Protein AF-A0A5J4PD49-F1 (afdb_monomer_lite)

Secondary structure (DSSP, 8-state):
------SHHHHHHTTPPPSSGGG-TTTTT-----HHHHHHHHHHHHHHHTT--

Foldseek 3Di:
DDDPLQDQVSCVVVVHDGCDDCVVPVCPPDDDDDPVVVVVVVVVVVVVVVVVD

Sequence (53 aa):
KVDKLEGMKENVICGHLIPAGTGQREFDKLVVGSKEEYERIVANKLTVVDYEA

Organism: NCBI:txid433724

Radius of gyration: 19.65 Å; chains: 1; bounding box: 36×15×56 Å

Structure (mmCIF, N/CA/C/O backbone):
data_AF-A0A5J4PD49-F1
#
_entry.id   AF-A0A5J4PD49-F1
#
loop_
_atom_site.group_PDB
_atom_site.id
_atom_site.type_symbol
_atom_site.label_atom_id
_atom_site.label_alt_id
_atom_site.label_comp_id
_atom_site.label_asym_id
_atom_site.label_entity_id
_atom_site.label_seq_id
_atom_site.pdbx_PDB_ins_code
_atom_site.Cartn_x
_atom_site.Cartn_y
_atom_site.Cartn_z
_atom_site.occupancy
_atom_site.B_iso_or_equiv
_atom_site.auth_seq_id
_atom_site.auth_comp_id
_atom_site.auth_asym_id
_atom_site.auth_atom_id
_atom_site.pdbx_PDB_model_num
ATOM 1 N N . LYS A 1 1 ? -24.197 1.552 14.546 1.00 62.12 1 LYS A N 1
ATOM 2 C CA . LYS A 1 1 ? -23.502 2.668 13.861 1.00 62.12 1 LYS A CA 1
ATOM 3 C C . LYS A 1 1 ? -22.172 2.090 13.399 1.00 62.12 1 LYS A C 1
ATOM 5 O O . LYS A 1 1 ? -21.528 1.467 14.226 1.00 62.12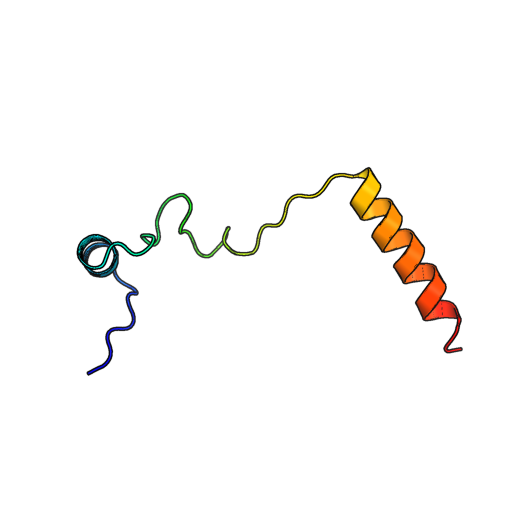 1 LYS A O 1
ATOM 10 N N . VAL A 1 2 ? -21.871 2.111 12.102 1.00 68.25 2 VAL A N 1
ATOM 11 C CA . VAL A 1 2 ? -20.652 1.486 11.559 1.00 68.25 2 VAL A CA 1
ATOM 12 C C . VAL A 1 2 ? -19.521 2.504 11.667 1.00 68.25 2 VAL A C 1
ATOM 14 O O . VAL A 1 2 ? -19.682 3.617 11.164 1.00 68.25 2 VAL A O 1
ATOM 17 N N . ASP A 1 3 ? -18.435 2.146 12.349 1.00 63.88 3 ASP A N 1
ATOM 18 C CA . ASP A 1 3 ? -17.235 2.979 12.423 1.00 63.88 3 ASP A CA 1
ATOM 19 C C . ASP A 1 3 ? -16.459 2.899 11.116 1.00 63.88 3 ASP A C 1
ATOM 21 O O . ASP A 1 3 ? -16.239 1.820 10.566 1.00 63.88 3 ASP A O 1
ATOM 25 N N . LYS A 1 4 ? -16.070 4.065 10.601 1.00 71.12 4 LYS A N 1
ATOM 26 C CA . LYS A 1 4 ? -15.354 4.174 9.326 1.00 71.12 4 LYS A CA 1
ATOM 27 C C . LYS A 1 4 ? -13.838 4.027 9.474 1.00 71.12 4 LYS A C 1
ATOM 29 O O . LYS A 1 4 ? -13.155 4.070 8.457 1.00 71.12 4 LYS A O 1
ATOM 34 N N . LEU A 1 5 ? -13.326 3.834 10.701 1.00 68.19 5 LEU A N 1
ATOM 35 C CA . LEU A 1 5 ? -11.900 3.599 10.979 1.00 68.19 5 LEU A CA 1
ATOM 36 C C . LEU A 1 5 ? -10.998 4.647 10.286 1.00 68.19 5 LEU A C 1
ATOM 38 O O . LEU A 1 5 ? -9.946 4.354 9.716 1.00 68.19 5 LEU A O 1
ATOM 42 N N . GLU A 1 6 ? -11.464 5.901 10.278 1.00 69.56 6 GLU A N 1
ATOM 43 C CA . GLU A 1 6 ? -10.771 7.037 9.655 1.00 69.56 6 GLU A CA 1
ATOM 44 C C . GLU A 1 6 ? -9.808 7.709 10.646 1.00 69.56 6 GLU A C 1
ATOM 46 O O . GLU A 1 6 ? -8.897 8.431 10.237 1.00 69.56 6 GLU A O 1
ATOM 51 N N . GLY A 1 7 ? -9.993 7.466 11.949 1.00 74.50 7 GLY A N 1
ATOM 52 C CA . GLY A 1 7 ? -9.190 8.041 13.015 1.00 74.50 7 GLY A CA 1
ATOM 53 C C . GLY A 1 7 ? -7.947 7.224 13.369 1.00 74.50 7 GLY A C 1
ATOM 54 O O . GLY A 1 7 ? -7.944 5.996 13.393 1.00 74.50 7 GLY A O 1
ATOM 55 N N . MET A 1 8 ? -6.886 7.931 13.764 1.00 76.25 8 MET A N 1
ATOM 56 C CA . MET A 1 8 ? -5.636 7.319 14.226 1.00 76.25 8 MET A CA 1
ATOM 57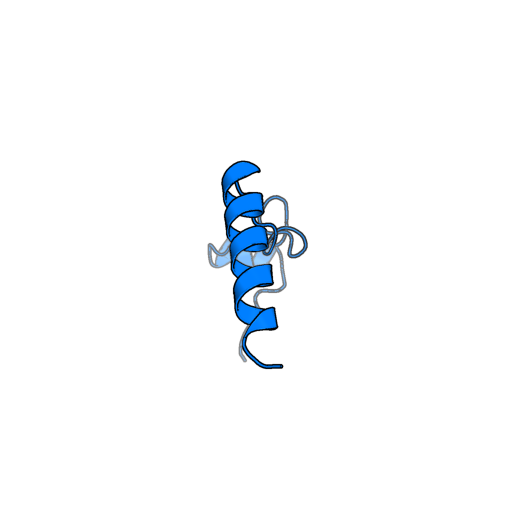 C C . MET A 1 8 ? -5.871 6.415 15.447 1.00 76.25 8 MET A 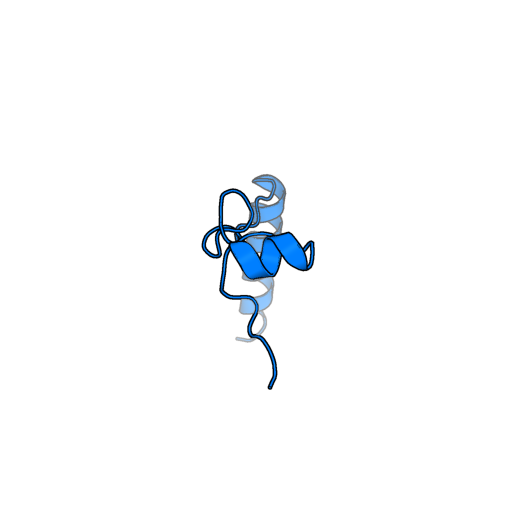C 1
ATOM 59 O O . MET A 1 8 ? -5.449 5.266 15.468 1.00 76.25 8 MET A O 1
ATOM 63 N N . LYS A 1 9 ? -6.600 6.918 16.450 1.00 77.94 9 LYS A N 1
ATOM 64 C CA . LYS A 1 9 ? -6.847 6.206 17.710 1.00 77.94 9 LYS A CA 1
ATOM 65 C C . LYS A 1 9 ? -7.747 4.979 17.533 1.00 77.94 9 LYS A C 1
ATOM 67 O O . LYS A 1 9 ? -7.514 3.966 18.180 1.00 77.94 9 LYS A O 1
ATOM 72 N N . GLU A 1 10 ? -8.749 5.065 16.662 1.00 79.75 10 GLU A N 1
ATOM 73 C CA . GLU A 1 10 ? -9.671 3.960 16.370 1.00 79.75 10 GLU A CA 1
ATOM 74 C C . GLU A 1 10 ? -8.917 2.795 15.715 1.00 79.75 10 GLU A C 1
ATOM 76 O O . GLU A 1 10 ? -9.030 1.655 16.166 1.00 79.75 10 GLU A O 1
ATOM 81 N N . ASN A 1 11 ? -8.037 3.093 14.753 1.00 80.50 11 ASN A N 1
ATOM 82 C CA . ASN A 1 11 ? -7.233 2.074 14.074 1.00 80.50 11 ASN A CA 1
ATOM 83 C C . ASN A 1 11 ? -6.200 1.433 15.004 1.00 80.50 11 ASN A C 1
ATOM 85 O O . ASN A 1 11 ? -6.005 0.221 14.934 1.00 80.50 11 ASN A O 1
ATOM 89 N N . VAL A 1 12 ? -5.613 2.208 15.931 1.00 80.44 12 VAL A N 1
ATOM 90 C CA . VAL A 1 12 ? -4.724 1.674 16.981 1.00 80.44 12 VAL A CA 1
ATOM 91 C C . VAL A 1 12 ? -5.460 0.676 17.878 1.00 80.44 12 VAL A C 1
ATOM 93 O O . VAL A 1 12 ? -4.919 -0.386 18.173 1.00 80.44 12 VAL A O 1
ATOM 96 N N . ILE A 1 13 ? -6.687 0.989 18.304 1.00 82.38 13 ILE A N 1
ATOM 97 C CA . ILE A 1 13 ? -7.463 0.116 19.201 1.00 82.38 13 ILE A CA 1
ATOM 98 C C . ILE A 1 13 ? -7.887 -1.172 18.483 1.00 82.38 13 ILE A C 1
ATOM 100 O O . ILE A 1 13 ? -7.867 -2.246 19.082 1.00 82.38 13 ILE A O 1
ATOM 104 N N . CYS A 1 14 ? -8.237 -1.083 17.199 1.00 79.81 14 CYS A N 1
ATOM 105 C CA . CYS A 1 14 ? -8.682 -2.224 16.398 1.00 79.81 14 CYS A CA 1
ATOM 106 C C . CYS A 1 14 ? -7.540 -3.015 15.733 1.00 79.81 14 CYS A C 1
ATOM 108 O O . CYS A 1 14 ? -7.826 -3.965 15.005 1.00 79.81 14 CYS A O 1
ATOM 110 N N . GLY A 1 15 ? -6.274 -2.625 15.918 1.00 78.75 15 GLY A N 1
ATOM 111 C CA . GLY A 1 15 ? -5.116 -3.284 15.297 1.00 78.75 15 GLY A CA 1
ATOM 112 C C . GLY A 1 15 ? -5.045 -3.146 13.769 1.00 78.75 15 GLY A C 1
ATOM 113 O O . GLY A 1 15 ? -4.373 -3.940 13.115 1.00 78.75 15 GLY A O 1
ATOM 114 N N . HIS A 1 16 ? -5.750 -2.167 13.196 1.00 81.50 16 HIS A N 1
ATOM 115 C CA . HIS A 1 16 ? -5.698 -1.854 11.768 1.00 81.50 16 HIS A CA 1
ATOM 116 C C . HIS A 1 16 ? -4.542 -0.894 11.475 1.00 81.50 16 HIS A C 1
ATOM 118 O O . HIS A 1 16 ? -4.081 -0.163 12.355 1.00 81.50 16 HIS A O 1
ATOM 124 N N . LEU A 1 17 ? -4.079 -0.874 10.221 1.00 80.44 17 LEU A N 1
ATOM 125 C CA . LEU A 1 17 ? -3.020 0.037 9.802 1.00 80.44 17 LEU A CA 1
ATOM 126 C C . LEU A 1 17 ? -3.455 1.488 10.067 1.00 80.44 17 LEU A C 1
ATOM 128 O O . LEU A 1 17 ? -4.516 1.942 9.631 1.00 80.44 17 LEU A O 1
ATOM 132 N N . ILE A 1 18 ? -2.649 2.208 10.842 1.00 84.06 18 ILE A N 1
ATOM 133 C CA . ILE A 1 18 ? -2.915 3.610 11.151 1.00 84.06 18 ILE A CA 1
ATOM 134 C C . ILE A 1 18 ? -2.660 4.470 9.910 1.00 84.06 18 ILE A C 1
ATOM 136 O O . ILE A 1 18 ? -1.761 4.149 9.137 1.00 84.06 18 ILE A O 1
ATOM 140 N N . PRO A 1 19 ? -3.378 5.591 9.729 1.00 80.31 19 PRO A N 1
ATOM 141 C CA . PRO A 1 19 ? -3.251 6.452 8.551 1.00 80.31 19 PRO A CA 1
ATOM 142 C C . PRO A 1 19 ? -1.953 7.293 8.525 1.00 80.31 19 PRO A C 1
ATOM 144 O O . PRO A 1 19 ? -1.944 8.427 8.053 1.00 80.31 19 PRO A O 1
ATOM 147 N N . ALA A 1 20 ? -0.851 6.771 9.067 1.00 79.81 20 ALA A N 1
ATOM 148 C CA . ALA A 1 20 ? 0.448 7.428 9.161 1.00 79.81 20 ALA A CA 1
ATOM 149 C C . ALA A 1 20 ? 1.575 6.477 8.727 1.00 79.81 20 ALA A C 1
ATOM 151 O O . ALA A 1 20 ? 1.460 5.258 8.852 1.00 79.81 20 ALA A O 1
ATOM 152 N N . GLY A 1 21 ? 2.681 7.031 8.221 1.00 83.31 21 GLY A N 1
ATOM 153 C CA . GLY A 1 21 ? 3.796 6.228 7.711 1.00 83.31 21 GLY A CA 1
ATOM 154 C C . GLY A 1 21 ? 3.380 5.405 6.492 1.00 83.31 21 GLY A C 1
ATOM 155 O O . GLY A 1 21 ? 2.971 5.984 5.488 1.00 83.31 21 GLY A O 1
ATOM 156 N N . THR A 1 22 ? 3.466 4.077 6.596 1.00 75.56 22 THR A N 1
ATOM 157 C CA . THR A 1 22 ? 3.089 3.121 5.538 1.00 75.56 22 THR A CA 1
ATOM 158 C C . THR A 1 22 ? 1.584 2.988 5.326 1.00 75.56 22 THR A C 1
ATOM 160 O O . THR A 1 22 ? 1.188 2.461 4.298 1.00 75.56 22 THR A O 1
ATOM 163 N N . GLY A 1 23 ? 0.750 3.461 6.260 1.00 77.94 23 GLY A N 1
ATOM 164 C CA . GLY A 1 23 ? -0.706 3.523 6.075 1.00 77.94 23 GLY A CA 1
ATOM 165 C C . GLY A 1 23 ? -1.213 4.852 5.530 1.00 77.94 23 GLY A C 1
ATOM 166 O O . GLY A 1 23 ? -2.404 5.148 5.608 1.00 77.94 23 GLY A O 1
ATOM 167 N N . GLN A 1 24 ? -0.318 5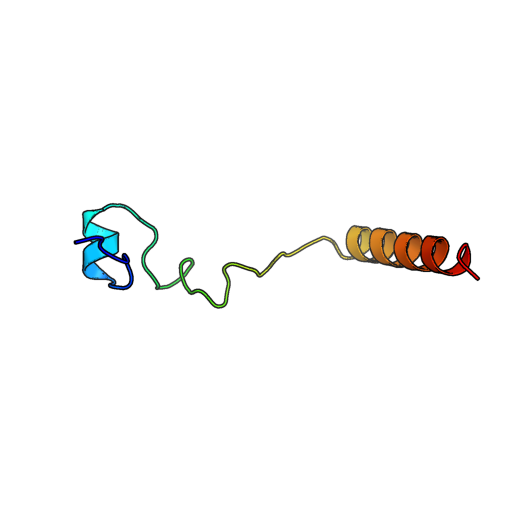.693 5.012 1.00 80.69 24 GLN A N 1
ATOM 168 C CA . GLN A 1 24 ? -0.726 6.868 4.256 1.00 80.69 24 GLN A CA 1
ATOM 169 C C . GLN A 1 24 ? -1.366 6.442 2.932 1.00 80.69 24 GLN A C 1
ATOM 171 O O . GLN A 1 24 ? -0.729 5.796 2.102 1.00 80.69 24 GLN A O 1
ATOM 176 N N . ARG A 1 25 ? -2.595 6.916 2.701 1.00 80.25 25 ARG A N 1
ATOM 177 C CA . ARG A 1 25 ? -3.407 6.601 1.510 1.00 80.25 25 ARG A CA 1
ATOM 178 C C . ARG A 1 25 ? -2.726 6.928 0.178 1.00 80.25 25 ARG A C 1
ATOM 180 O O . ARG A 1 25 ? -3.097 6.385 -0.857 1.00 80.25 25 ARG A O 1
ATOM 187 N N . GLU A 1 26 ? -1.749 7.830 0.200 1.00 78.19 26 GLU A N 1
ATOM 188 C CA . GLU A 1 26 ? -0.951 8.215 -0.966 1.00 78.19 26 GLU A CA 1
ATOM 189 C C . GLU A 1 26 ? -0.040 7.081 -1.455 1.00 78.19 26 GLU A C 1
ATOM 191 O O . GLU A 1 26 ? 0.183 6.951 -2.658 1.00 78.19 26 GLU A O 1
ATOM 196 N N . PHE A 1 27 ? 0.444 6.227 -0.549 1.00 78.56 27 PHE A N 1
ATOM 197 C CA . PHE A 1 27 ? 1.371 5.142 -0.876 1.00 78.56 27 PHE A CA 1
ATOM 198 C C . PHE A 1 27 ? 0.683 3.781 -1.052 1.00 78.56 27 PHE A C 1
ATOM 200 O O . PHE A 1 27 ? 1.306 2.868 -1.586 1.00 78.56 27 PHE A O 1
ATOM 207 N N . ASP A 1 28 ? -0.605 3.651 -0.711 1.00 79.69 28 ASP A N 1
ATOM 208 C CA . ASP A 1 28 ? -1.362 2.389 -0.810 1.00 79.69 28 ASP A CA 1
ATOM 209 C C . ASP A 1 28 ? -1.391 1.793 -2.229 1.00 79.69 28 ASP A C 1
ATOM 211 O O . ASP A 1 28 ? -1.525 0.583 -2.404 1.00 79.69 28 ASP A O 1
ATOM 215 N N . LYS A 1 29 ? -1.293 2.640 -3.262 1.00 78.69 29 LYS A N 1
ATOM 216 C CA . LYS A 1 29 ? -1.344 2.227 -4.677 1.00 78.69 29 LYS A CA 1
ATOM 217 C C . LYS A 1 29 ? 0.016 2.262 -5.370 1.00 78.69 29 LYS A C 1
ATOM 219 O O . LYS A 1 29 ? 0.083 2.041 -6.580 1.00 78.69 29 LYS A O 1
ATOM 224 N N . LEU A 1 30 ? 1.086 2.575 -4.643 1.00 81.44 30 LEU A N 1
ATOM 225 C CA . LEU A 1 30 ? 2.418 2.651 -5.221 1.00 81.44 30 LEU A CA 1
ATOM 226 C C . LEU A 1 30 ? 2.966 1.232 -5.416 1.00 81.44 30 LEU A C 1
ATOM 228 O O . LEU A 1 30 ? 3.342 0.560 -4.460 1.00 81.44 30 LEU A O 1
ATOM 232 N N . VAL A 1 31 ? 3.025 0.783 -6.668 1.00 77.56 31 VAL A N 1
ATOM 233 C CA . VAL A 1 31 ? 3.601 -0.516 -7.039 1.00 77.56 31 VAL A CA 1
ATOM 234 C C . VAL A 1 31 ? 4.962 -0.279 -7.686 1.00 77.56 31 VAL A C 1
ATOM 236 O O . VAL A 1 31 ? 5.056 0.421 -8.693 1.00 77.56 31 VAL A O 1
ATOM 239 N N . VAL A 1 32 ? 6.020 -0.857 -7.112 1.00 82.69 32 VAL A N 1
ATOM 240 C CA . VAL A 1 32 ? 7.384 -0.782 -7.656 1.00 82.69 32 VAL A CA 1
ATOM 241 C C . VAL A 1 32 ? 7.713 -2.109 -8.332 1.00 82.69 32 VAL A C 1
ATOM 243 O O . VAL A 1 32 ? 7.662 -3.158 -7.695 1.00 82.69 32 VAL A O 1
ATOM 246 N N . GLY A 1 33 ? 8.038 -2.056 -9.622 1.00 83.75 33 GLY A N 1
ATOM 247 C CA . GLY A 1 33 ? 8.444 -3.209 -10.425 1.00 83.75 33 GLY A CA 1
ATOM 248 C C . GLY A 1 33 ? 9.853 -3.040 -10.987 1.00 83.75 33 GLY A C 1
ATOM 249 O O . GLY A 1 33 ? 10.421 -1.944 -10.969 1.00 83.75 33 GLY A O 1
ATOM 250 N N . SER A 1 34 ? 10.424 -4.128 -11.502 1.00 85.12 34 SER A N 1
ATOM 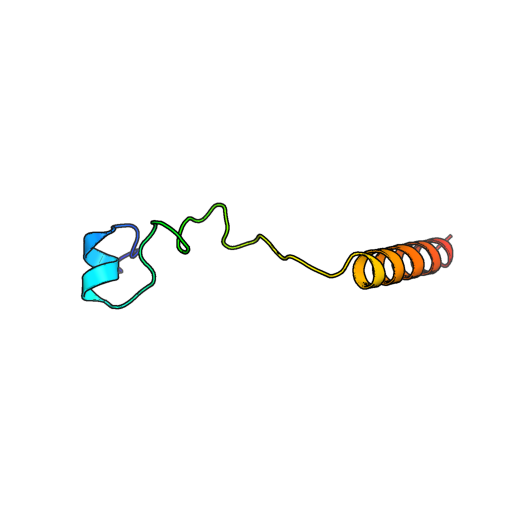251 C CA . SER A 1 34 ? 11.701 -4.054 -12.211 1.00 85.12 34 SER A CA 1
ATOM 252 C C . SER A 1 34 ? 11.522 -3.354 -13.564 1.00 85.12 34 SER A C 1
ATOM 254 O O . SER A 1 34 ? 10.503 -3.518 -14.240 1.00 85.12 34 SER A O 1
ATOM 256 N N . LYS A 1 35 ? 12.524 -2.569 -13.978 1.00 80.25 35 LYS A N 1
ATOM 257 C CA . LYS A 1 35 ? 12.483 -1.844 -15.257 1.00 80.25 35 LYS A CA 1
ATOM 258 C C . LYS A 1 35 ? 12.279 -2.797 -16.442 1.00 80.25 35 LYS A C 1
ATOM 260 O O . LYS A 1 35 ? 11.495 -2.508 -17.337 1.00 80.25 35 LYS A O 1
ATOM 265 N N . GLU A 1 36 ? 12.931 -3.955 -16.405 1.00 82.56 36 GLU A N 1
ATOM 266 C CA . GLU A 1 36 ? 12.839 -4.975 -17.454 1.00 82.56 36 GLU A CA 1
ATOM 267 C C . GLU A 1 36 ? 11.444 -5.606 -17.564 1.00 82.56 36 GLU A C 1
ATOM 269 O O . GLU A 1 36 ? 10.998 -5.952 -18.659 1.00 82.56 36 GLU A O 1
ATOM 274 N N . GLU A 1 37 ? 10.753 -5.799 -16.439 1.00 78.44 37 GLU A N 1
ATOM 275 C CA . GLU A 1 37 ? 9.387 -6.328 -16.418 1.00 78.44 37 GLU A CA 1
ATOM 276 C C . GLU A 1 37 ? 8.392 -5.285 -16.932 1.00 78.44 37 GLU A C 1
ATOM 278 O O . GLU A 1 37 ? 7.516 -5.612 -17.732 1.00 78.44 37 GLU A O 1
ATOM 283 N N . TYR A 1 38 ? 8.591 -4.013 -16.571 1.00 80.38 38 TYR A N 1
ATOM 284 C CA . TYR A 1 38 ? 7.812 -2.903 -17.117 1.00 80.38 38 TYR A CA 1
ATOM 285 C C . TYR A 1 38 ? 7.953 -2.803 -18.642 1.00 80.38 38 TYR A C 1
ATOM 28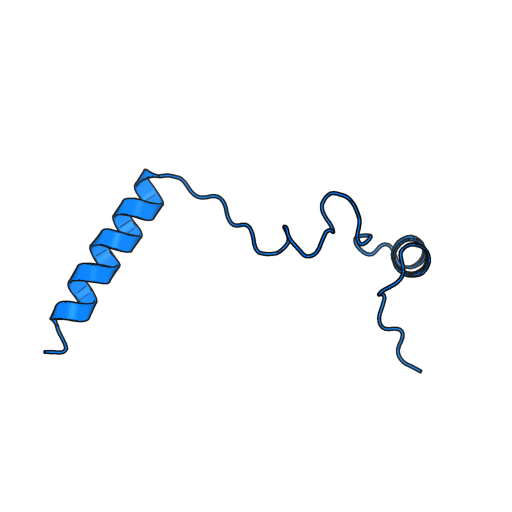7 O O . TYR A 1 38 ? 6.950 -2.745 -19.351 1.00 80.38 38 TYR A O 1
ATOM 295 N N . GLU A 1 39 ? 9.181 -2.849 -19.164 1.00 81.12 39 GLU A N 1
ATOM 296 C CA . GLU A 1 39 ? 9.440 -2.786 -20.608 1.00 81.12 39 GLU A CA 1
ATOM 297 C C . GLU A 1 39 ? 8.809 -3.963 -21.366 1.00 81.12 39 GLU A C 1
ATOM 299 O O . GLU A 1 39 ? 8.204 -3.753 -22.418 1.00 81.12 39 GLU A O 1
ATOM 304 N N . ARG A 1 40 ? 8.859 -5.185 -20.815 1.00 80.94 40 ARG A N 1
ATOM 305 C CA . ARG A 1 40 ? 8.191 -6.362 -21.403 1.00 80.94 40 ARG A CA 1
ATOM 306 C C . ARG A 1 40 ? 6.672 -6.214 -21.447 1.00 80.94 40 ARG A C 1
ATOM 308 O O . ARG A 1 40 ? 6.059 -6.535 -22.464 1.00 80.94 40 ARG A O 1
ATOM 315 N N . ILE A 1 41 ? 6.063 -5.729 -20.366 1.00 79.50 41 ILE A N 1
ATOM 316 C CA . ILE A 1 41 ? 4.611 -5.517 -20.299 1.00 79.50 41 ILE A CA 1
ATOM 317 C C . ILE A 1 41 ? 4.186 -4.427 -21.288 1.00 79.50 41 ILE A C 1
ATOM 319 O O . ILE A 1 41 ? 3.190 -4.598 -21.986 1.00 79.50 41 ILE A O 1
ATOM 323 N N . VAL A 1 42 ? 4.943 -3.332 -21.395 1.00 79.56 42 VAL A N 1
ATOM 324 C CA . VAL A 1 42 ? 4.661 -2.246 -22.348 1.00 79.56 42 VAL A CA 1
ATOM 325 C C . VAL A 1 42 ? 4.822 -2.716 -23.795 1.00 79.56 42 VAL A C 1
ATOM 327 O O . VAL A 1 42 ? 3.946 -2.444 -24.614 1.00 79.56 42 VAL A O 1
ATOM 330 N N . ALA A 1 43 ? 5.882 -3.467 -24.104 1.00 76.88 43 ALA A N 1
ATOM 331 C CA . ALA A 1 43 ? 6.104 -4.023 -25.438 1.00 76.88 43 ALA A CA 1
ATOM 332 C C . ALA A 1 43 ? 4.973 -4.977 -25.856 1.00 76.88 43 ALA A C 1
ATOM 334 O O . ALA A 1 43 ? 4.442 -4.854 -26.956 1.00 76.88 43 ALA A O 1
ATOM 335 N N . ASN A 1 44 ? 4.539 -5.864 -24.955 1.00 68.50 44 ASN A N 1
ATOM 336 C CA . ASN A 1 44 ? 3.405 -6.757 -25.206 1.00 68.50 44 ASN A CA 1
ATOM 337 C C . ASN A 1 44 ? 2.064 -6.014 -25.281 1.00 68.50 44 ASN A C 1
ATOM 339 O O . ASN A 1 44 ? 1.142 -6.475 -25.944 1.00 68.50 44 ASN A O 1
ATOM 343 N N . LYS A 1 45 ? 1.920 -4.872 -24.602 1.00 64.88 45 LYS A N 1
ATOM 344 C CA . LYS A 1 45 ? 0.696 -4.071 -24.686 1.00 64.88 45 LYS A CA 1
ATOM 345 C C . LYS A 1 45 ? 0.584 -3.344 -26.024 1.00 64.88 45 LYS A C 1
ATOM 347 O O . LYS A 1 45 ? -0.525 -3.201 -26.513 1.00 64.88 45 LYS A O 1
ATOM 352 N N . LEU A 1 46 ? 1.698 -2.916 -26.621 1.00 61.16 46 LEU A N 1
ATOM 353 C CA . LEU A 1 46 ? 1.703 -2.297 -27.951 1.00 61.16 46 LEU A CA 1
ATOM 354 C C . LEU A 1 46 ? 1.289 -3.297 -29.041 1.00 61.16 46 LEU A C 1
ATOM 356 O O . LEU A 1 46 ? 0.449 -2.977 -29.870 1.00 61.16 46 LEU A O 1
ATOM 360 N N . THR A 1 47 ? 1.789 -4.532 -28.988 1.00 58.88 47 THR A N 1
ATOM 361 C CA . THR A 1 47 ? 1.526 -5.534 -30.037 1.00 58.88 47 THR A CA 1
ATOM 362 C C . THR A 1 47 ? 0.079 -6.024 -30.100 1.00 58.88 47 THR A C 1
ATOM 364 O O . THR A 1 47 ? -0.364 -6.459 -31.159 1.00 58.88 47 THR A O 1
ATOM 367 N N . VAL A 1 48 ? -0.667 -5.975 -28.992 1.00 59.62 48 VAL A N 1
ATOM 368 C CA . VAL A 1 48 ? -2.060 -6.457 -28.941 1.00 59.62 48 VAL A CA 1
ATOM 369 C C . VAL A 1 48 ? -3.049 -5.405 -29.455 1.00 59.62 48 VAL A C 1
ATOM 371 O O . VAL A 1 48 ? -4.074 -5.767 -30.023 1.00 59.62 48 VAL A O 1
ATOM 374 N N . VAL A 1 49 ? -2.741 -4.112 -29.308 1.00 59.84 49 VAL A N 1
ATOM 375 C CA . VAL A 1 49 ? -3.637 -3.015 -29.727 1.00 59.84 49 VAL A CA 1
ATOM 376 C C . VAL A 1 49 ? -3.622 -2.824 -31.251 1.00 59.84 49 VAL A C 1
ATOM 378 O O . VAL A 1 49 ? -4.603 -2.356 -31.819 1.00 59.84 49 VAL A O 1
ATOM 381 N N . ASP A 1 50 ? -2.564 -3.275 -31.929 1.00 54.88 50 ASP A N 1
ATOM 382 C CA . ASP A 1 50 ? -2.438 -3.203 -33.391 1.00 54.88 50 ASP A CA 1
ATOM 383 C C . ASP A 1 50 ? -3.175 -4.338 -34.139 1.00 54.88 50 ASP A C 1
ATOM 385 O O . ASP A 1 50 ? -3.203 -4.339 -35.368 1.00 54.88 50 ASP A O 1
ATOM 389 N N . TYR A 1 51 ? -3.779 -5.309 -33.434 1.00 57.28 51 TYR A N 1
ATOM 390 C CA . TYR A 1 51 ? -4.527 -6.420 -34.054 1.00 57.28 51 TYR A CA 1
ATOM 391 C C . TYR A 1 51 ? -6.044 -6.164 -34.160 1.00 57.28 51 TYR A C 1
ATOM 393 O O . TYR A 1 51 ? -6.763 -6.973 -34.744 1.00 57.28 51 TYR A O 1
ATOM 401 N N . GLU A 1 52 ? -6.539 -5.053 -33.604 1.00 56.03 52 GLU A N 1
ATOM 402 C CA . GLU A 1 52 ? -7.958 -4.656 -33.651 1.00 56.03 52 GLU A CA 1
ATOM 403 C C . GLU A 1 52 ? -8.251 -3.535 -34.676 1.00 56.03 52 GLU A C 1
ATOM 405 O O . GLU A 1 52 ? -9.322 -2.927 -34.624 1.00 56.03 52 GLU A O 1
ATOM 410 N N . ALA A 1 53 ? -7.324 -3.263 -35.607 1.00 51.34 53 ALA A N 1
ATOM 411 C CA . ALA A 1 53 ? -7.497 -2.305 -36.709 1.00 51.34 53 ALA A CA 1
ATOM 412 C C . ALA A 1 53 ? -7.882 -2.980 -38.036 1.00 51.34 53 ALA A C 1
ATOM 414 O O . ALA A 1 53 ? -7.277 -4.022 -38.379 1.00 51.34 53 ALA A O 1
#

pLDDT: mean 74.62, std 8.94, range [51.34, 85.12]